Protein AF-A0A1H2ZMB9-F1 (afdb_monomer_lite)

Foldseek 3Di:
DCVVVVVCVVVVHDDDDAFWFFADDPDDDPDDPVVRVVRRVVVSVVVCVVVVVVVVVVVVVVVPPPPDD

pLDDT: mean 77.03, std 18.49, range [39.75, 97.5]

Structure (mmCIF, N/CA/C/O backbone):
data_AF-A0A1H2ZMB9-F1
#
_entry.id   AF-A0A1H2ZMB9-F1
#
loop_
_atom_site.group_PDB
_atom_site.id
_atom_site.type_symbol
_atom_site.label_atom_id
_atom_site.label_alt_id
_atom_site.label_comp_id
_atom_site.label_asym_id
_atom_site.label_entity_id
_atom_site.label_seq_id
_atom_site.pdbx_PDB_ins_code
_atom_site.Cartn_x
_atom_site.Cartn_y
_atom_site.Cartn_z
_atom_site.occupancy
_atom_site.B_iso_or_equiv
_atom_site.auth_seq_id
_atom_site.auth_comp_id
_atom_site.auth_asym_id
_atom_site.auth_atom_id
_atom_site.pdbx_PDB_model_num
ATOM 1 N N . MET A 1 1 ? 18.247 -13.210 -1.987 1.00 50.75 1 MET A N 1
ATOM 2 C CA . MET A 1 1 ? 17.269 -13.536 -3.056 1.00 50.75 1 MET A CA 1
ATOM 3 C C . MET A 1 1 ? 16.678 -12.282 -3.729 1.00 50.75 1 MET A C 1
ATOM 5 O O . MET A 1 1 ? 15.554 -12.319 -4.202 1.00 50.75 1 MET A O 1
ATOM 9 N N . THR A 1 2 ? 17.420 -11.172 -3.816 1.00 64.38 2 THR A N 1
ATOM 10 C CA . THR A 1 2 ? 16.959 -9.902 -4.427 1.00 64.38 2 THR A CA 1
ATOM 11 C C . THR A 1 2 ? 17.773 -9.490 -5.657 1.00 64.38 2 THR A C 1
ATOM 13 O O . THR A 1 2 ? 17.279 -8.722 -6.474 1.00 64.38 2 THR A O 1
ATOM 16 N N . ASN A 1 3 ? 18.985 -10.032 -5.828 1.00 70.38 3 ASN A N 1
ATOM 17 C CA . ASN A 1 3 ? 19.902 -9.636 -6.902 1.00 70.38 3 ASN A CA 1
ATOM 18 C C . ASN A 1 3 ? 19.401 -10.042 -8.297 1.00 70.38 3 ASN A C 1
ATOM 20 O O . ASN A 1 3 ? 19.522 -9.261 -9.229 1.00 70.38 3 ASN A O 1
ATOM 24 N N . SER A 1 4 ? 18.749 -11.202 -8.429 1.00 71.81 4 SER A N 1
ATOM 25 C CA . SER A 1 4 ? 18.189 -11.654 -9.711 1.00 71.81 4 SER A CA 1
ATOM 26 C C . SER A 1 4 ? 17.046 -10.762 -10.205 1.00 71.81 4 SER A C 1
ATOM 28 O O . SER A 1 4 ? 16.938 -10.489 -11.394 1.00 71.81 4 SER A O 1
ATOM 30 N N . LEU A 1 5 ? 16.208 -10.252 -9.295 1.00 70.38 5 LEU A N 1
ATOM 31 C CA . LEU A 1 5 ? 15.163 -9.285 -9.638 1.00 70.38 5 LEU A CA 1
ATOM 32 C C . LEU A 1 5 ? 15.765 -7.936 -10.051 1.00 70.38 5 LEU A C 1
ATOM 34 O O . LEU A 1 5 ? 15.201 -7.273 -10.910 1.00 70.38 5 LEU A O 1
ATOM 38 N N . ALA A 1 6 ? 16.893 -7.525 -9.465 1.00 73.00 6 ALA A N 1
ATOM 39 C CA . ALA A 1 6 ? 17.582 -6.299 -9.865 1.00 73.00 6 ALA A CA 1
ATOM 40 C C . ALA A 1 6 ? 18.159 -6.413 -11.288 1.00 73.00 6 ALA A C 1
ATOM 42 O O . ALA A 1 6 ? 17.853 -5.564 -12.121 1.00 73.00 6 ALA A O 1
ATOM 43 N N . GLU A 1 7 ? 18.863 -7.505 -11.606 1.00 76.94 7 GLU A N 1
ATOM 44 C CA . GLU A 1 7 ? 19.358 -7.783 -12.968 1.00 76.94 7 GLU A CA 1
ATOM 45 C C . GLU A 1 7 ? 18.225 -7.846 -14.002 1.00 76.94 7 GLU A C 1
ATOM 47 O O . GLU A 1 7 ? 18.334 -7.306 -15.101 1.00 76.94 7 GLU A O 1
ATOM 52 N N . MET A 1 8 ? 17.089 -8.463 -13.660 1.00 77.56 8 MET A N 1
ATOM 53 C CA . MET A 1 8 ? 15.944 -8.519 -14.574 1.00 77.56 8 MET A CA 1
ATOM 54 C C . MET A 1 8 ? 15.342 -7.133 -14.866 1.00 77.56 8 MET A C 1
ATOM 56 O O . MET A 1 8 ? 14.834 -6.941 -15.972 1.00 77.56 8 MET A O 1
ATOM 60 N N . ARG A 1 9 ? 15.415 -6.174 -13.923 1.00 73.50 9 ARG A N 1
ATOM 61 C CA . ARG A 1 9 ? 15.003 -4.775 -14.165 1.00 73.50 9 ARG A CA 1
ATOM 62 C C . ARG A 1 9 ? 15.963 -4.062 -15.108 1.00 73.50 9 ARG A C 1
ATOM 64 O O . ARG A 1 9 ? 15.497 -3.349 -15.989 1.00 73.50 9 ARG A O 1
ATOM 71 N N . GLU A 1 10 ? 17.269 -4.258 -14.934 1.00 76.62 10 GLU A N 1
ATOM 72 C CA . GLU A 1 10 ? 18.286 -3.650 -15.805 1.00 76.62 10 GLU A CA 1
ATOM 73 C C . GLU A 1 10 ? 18.189 -4.166 -17.244 1.00 76.62 10 GLU A C 1
ATOM 75 O O . GLU A 1 10 ? 18.330 -3.395 -18.190 1.00 76.62 10 GLU A O 1
ATOM 80 N N . ASN A 1 11 ? 17.822 -5.437 -17.418 1.00 80.94 11 ASN A N 1
ATOM 81 C CA . ASN A 1 11 ? 17.612 -6.052 -18.731 1.00 80.94 11 ASN A CA 1
ATOM 82 C C . ASN A 1 11 ? 16.302 -5.622 -19.427 1.00 80.94 11 ASN A C 1
ATOM 84 O O . ASN A 1 11 ? 15.940 -6.190 -20.457 1.00 80.94 11 ASN A O 1
ATOM 88 N N . GLY A 1 12 ? 15.566 -4.652 -18.870 1.00 74.94 12 GLY A N 1
ATOM 89 C CA . GLY A 1 12 ? 14.346 -4.104 -19.469 1.00 74.94 12 GLY A CA 1
ATOM 90 C C . GLY A 1 12 ? 13.144 -5.053 -19.450 1.00 74.94 12 GLY A C 1
ATOM 91 O O . GLY A 1 12 ? 12.142 -4.783 -20.112 1.00 74.94 12 GLY A O 1
ATOM 92 N N . ASN A 1 13 ? 13.214 -6.157 -18.697 1.00 76.25 13 ASN A N 1
ATOM 93 C CA . ASN A 1 13 ? 12.095 -7.085 -18.587 1.00 76.25 13 ASN A CA 1
ATOM 94 C C . ASN A 1 13 ? 11.047 -6.524 -17.613 1.00 76.25 13 ASN A C 1
ATOM 96 O O . ASN A 1 13 ? 11.386 -6.193 -16.472 1.00 76.25 13 ASN A O 1
ATOM 100 N N . PRO A 1 14 ? 9.762 -6.445 -18.005 1.00 72.88 14 PRO A N 1
ATOM 101 C CA . PRO A 1 14 ? 8.713 -5.999 -17.104 1.00 72.88 14 PRO A CA 1
ATOM 102 C C . PRO A 1 14 ? 8.562 -7.000 -15.956 1.00 72.88 14 PRO A C 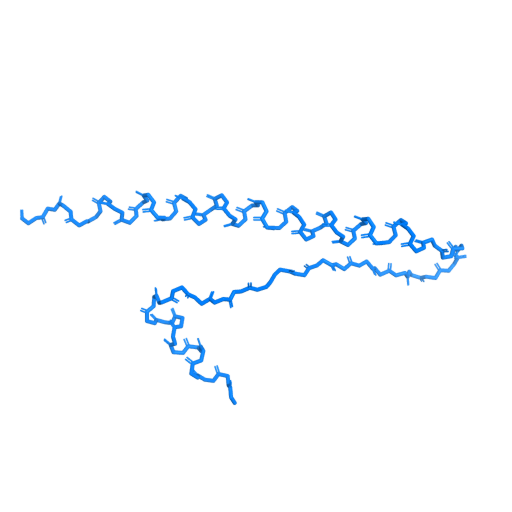1
ATOM 104 O O . PRO A 1 14 ? 8.177 -8.153 -16.150 1.00 72.88 14 PRO A O 1
ATOM 107 N N . LEU A 1 15 ? 8.874 -6.548 -14.743 1.00 80.12 15 LEU A N 1
ATOM 108 C CA . LEU A 1 15 ? 8.723 -7.347 -13.535 1.00 80.12 15 LEU A CA 1
ATOM 109 C C . LEU A 1 15 ? 7.376 -7.090 -12.863 1.00 80.12 15 LEU A C 1
ATOM 111 O O . LEU A 1 15 ? 6.890 -5.956 -12.875 1.00 80.12 15 LEU A O 1
ATOM 115 N N . PRO A 1 16 ? 6.794 -8.109 -12.207 1.00 80.38 16 PRO A N 1
ATOM 116 C CA . PRO A 1 16 ? 5.620 -7.903 -11.380 1.00 80.38 16 PRO A CA 1
ATOM 117 C C . PRO A 1 16 ? 5.953 -6.917 -10.257 1.00 80.38 16 PRO A C 1
ATOM 119 O O . PRO A 1 16 ? 6.891 -7.110 -9.480 1.00 80.38 16 PRO A O 1
ATOM 122 N N . THR A 1 17 ? 5.168 -5.848 -10.174 1.00 81.62 17 THR A N 1
ATOM 123 C CA . THR A 1 17 ? 5.228 -4.866 -9.093 1.00 81.62 17 THR A CA 1
ATOM 124 C C . THR A 1 17 ? 3.903 -4.832 -8.349 1.00 81.62 17 THR A C 1
ATOM 126 O O . THR A 1 17 ? 2.850 -5.227 -8.852 1.00 81.62 17 THR A O 1
ATOM 129 N N . VAL A 1 18 ? 3.968 -4.369 -7.110 1.00 87.19 18 VAL A N 1
ATOM 130 C CA . VAL A 1 18 ? 2.826 -4.235 -6.211 1.00 87.19 18 VAL A CA 1
ATOM 131 C C . VAL A 1 18 ? 2.763 -2.791 -5.745 1.00 87.19 18 VAL A C 1
ATOM 133 O O . VAL A 1 18 ? 3.784 -2.190 -5.424 1.00 87.19 18 VAL A O 1
ATOM 136 N N . ALA A 1 19 ? 1.556 -2.235 -5.738 1.00 89.62 19 ALA A N 1
ATOM 137 C CA . ALA A 1 19 ? 1.284 -0.925 -5.173 1.00 89.62 19 ALA A CA 1
ATOM 138 C C . ALA A 1 19 ? 0.602 -1.119 -3.823 1.00 89.62 19 ALA A C 1
ATOM 140 O O . ALA A 1 19 ? -0.354 -1.893 -3.730 1.00 89.62 19 ALA A O 1
ATOM 141 N N . TYR A 1 20 ? 1.077 -0.396 -2.818 1.00 93.69 20 TYR A N 1
ATOM 142 C CA . TYR A 1 20 ? 0.523 -0.396 -1.472 1.00 93.69 20 TYR A CA 1
ATOM 143 C C . TYR A 1 20 ? -0.020 0.994 -1.153 1.00 93.69 20 TYR A C 1
ATOM 145 O O . TYR A 1 20 ? 0.545 1.997 -1.586 1.00 93.69 20 TYR A O 1
ATOM 153 N N . GLY A 1 21 ? -1.107 1.047 -0.394 1.00 94.94 21 GLY A N 1
ATOM 154 C CA . GLY A 1 21 ? -1.601 2.264 0.238 1.00 94.94 21 GLY A CA 1
ATOM 155 C C . GLY A 1 21 ? -1.684 2.038 1.738 1.00 94.94 21 GLY A C 1
ATOM 156 O O . GLY A 1 21 ? -1.883 0.905 2.184 1.00 94.94 21 GLY A O 1
ATOM 157 N N . TYR A 1 22 ? -1.478 3.092 2.519 1.00 95.75 22 TYR A N 1
ATOM 158 C CA . TYR A 1 22 ? -1.439 2.987 3.971 1.00 95.75 22 TYR A CA 1
ATOM 159 C C . TYR A 1 22 ? -2.145 4.170 4.624 1.00 95.75 22 TYR A C 1
ATOM 161 O O . TYR A 1 22 ? -2.239 5.263 4.070 1.00 95.75 22 TYR A O 1
ATOM 169 N N . SER A 1 23 ? -2.638 3.933 5.833 1.00 95.56 23 SER A N 1
ATOM 170 C CA . SER A 1 23 ? -3.248 4.948 6.680 1.00 95.56 23 SER A CA 1
ATOM 171 C C . SER A 1 23 ? -2.694 4.777 8.085 1.00 95.56 23 SER A C 1
ATOM 173 O O . SER A 1 23 ? -2.711 3.670 8.623 1.00 95.56 23 SER A O 1
ATOM 175 N N . ILE A 1 24 ? -2.190 5.859 8.676 1.00 94.12 24 ILE A N 1
ATOM 176 C CA . ILE A 1 24 ? -1.598 5.848 10.019 1.00 94.12 24 ILE A CA 1
ATOM 177 C C . ILE A 1 24 ? -2.599 6.475 10.978 1.00 94.12 24 ILE A C 1
ATOM 179 O O . ILE A 1 24 ? -3.080 7.578 10.735 1.00 94.12 24 ILE A O 1
ATOM 183 N N . PHE A 1 25 ? -2.905 5.775 12.067 1.00 94.31 25 PHE A N 1
ATOM 184 C CA . PHE A 1 25 ? -3.708 6.328 13.150 1.00 94.31 25 PHE A CA 1
ATOM 185 C C . PHE A 1 25 ? -2.788 7.045 14.148 1.00 94.31 25 PHE A C 1
ATOM 187 O O . PHE A 1 25 ? -1.985 6.374 14.798 1.00 94.31 25 PHE A O 1
ATOM 194 N N . PRO A 1 26 ? -2.878 8.380 14.290 1.00 89.44 26 PRO A N 1
ATOM 195 C CA . PRO A 1 26 ? -1.980 9.139 15.161 1.00 89.44 26 PRO A CA 1
ATOM 196 C C . PRO A 1 26 ? -2.357 9.072 16.653 1.00 89.44 26 PRO A C 1
ATOM 198 O O . PRO A 1 26 ? -1.622 9.597 17.484 1.00 89.44 26 PRO A O 1
ATOM 201 N N . GLY A 1 27 ? -3.477 8.433 17.014 1.00 87.56 27 GLY A N 1
ATOM 202 C CA . GLY A 1 27 ? -4.031 8.484 18.370 1.00 87.56 27 GLY A CA 1
ATOM 203 C C . GLY A 1 27 ? -4.881 9.737 18.619 1.00 87.56 27 GLY A C 1
ATOM 204 O O . GLY A 1 27 ? -5.005 10.607 17.762 1.00 87.56 27 GLY A O 1
ATOM 205 N N . GLY A 1 28 ? -5.503 9.820 19.797 1.00 87.12 28 GLY A N 1
ATOM 206 C CA . GLY A 1 28 ? -6.291 10.981 20.240 1.00 87.12 28 GLY A CA 1
ATOM 207 C C . GLY A 1 28 ? -7.798 10.876 19.980 1.00 87.12 28 GLY A C 1
ATOM 208 O O . GLY A 1 28 ? -8.581 11.010 20.916 1.00 87.12 28 GLY A O 1
ATOM 209 N N . GLU A 1 29 ? -8.216 10.600 18.745 1.00 84.44 29 GLU A N 1
ATOM 210 C CA . GLU A 1 29 ? -9.636 10.415 18.397 1.00 84.44 29 GLU A CA 1
ATOM 211 C C . GLU A 1 29 ? -10.086 8.949 18.486 1.00 84.44 29 GLU A C 1
ATOM 213 O O . GLU A 1 29 ? -9.281 8.030 18.643 1.00 84.44 29 GLU A O 1
ATOM 218 N N . LYS A 1 30 ? -11.396 8.697 18.365 1.00 90.94 30 LYS A N 1
ATOM 219 C CA . LYS A 1 30 ? -11.907 7.329 18.236 1.00 90.94 30 LYS A CA 1
ATOM 220 C C . LYS A 1 30 ? -11.448 6.737 16.902 1.00 90.94 30 LYS A C 1
ATOM 222 O O . LYS A 1 30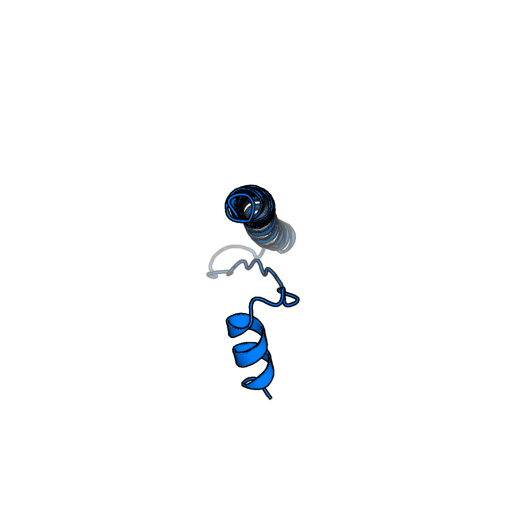 ? -11.679 7.315 15.845 1.00 90.94 30 LYS A O 1
ATOM 227 N N . LEU A 1 31 ? -10.854 5.551 16.966 1.00 92.50 31 LEU A N 1
ATOM 228 C CA . LEU A 1 31 ? -10.431 4.795 15.795 1.00 92.50 31 LEU A CA 1
ATOM 229 C C . LEU A 1 31 ? -11.625 4.482 14.877 1.00 92.50 31 LEU A C 1
ATOM 231 O O . LEU A 1 31 ? -12.574 3.813 15.292 1.00 92.50 31 LEU A O 1
ATOM 235 N N . ASP A 1 32 ? -11.551 4.936 13.625 1.00 93.75 32 ASP A N 1
ATOM 236 C CA . ASP A 1 32 ? -12.504 4.596 12.565 1.00 93.75 32 ASP A CA 1
ATOM 237 C C . ASP A 1 32 ? -11.814 3.753 11.487 1.00 93.75 32 ASP A C 1
ATOM 239 O O . ASP A 1 32 ? -11.190 4.258 10.550 1.00 93.75 32 ASP A O 1
ATOM 243 N N . PHE A 1 33 ? -11.957 2.434 11.618 1.00 94.19 33 PHE A N 1
ATOM 244 C CA . PHE A 1 33 ? -11.395 1.469 10.676 1.00 94.19 33 PHE A CA 1
ATOM 245 C C . PHE A 1 33 ? -11.927 1.635 9.249 1.00 94.19 33 PHE A C 1
ATOM 247 O O . PHE A 1 33 ? -11.179 1.424 8.296 1.00 94.19 33 PHE A O 1
ATOM 254 N N . ASN A 1 34 ? -13.198 2.015 9.082 1.00 96.31 34 ASN A N 1
ATOM 255 C CA . ASN A 1 34 ? -13.788 2.162 7.752 1.00 96.31 34 ASN A CA 1
ATOM 256 C C . ASN A 1 34 ? -13.180 3.355 7.021 1.00 96.31 34 ASN A C 1
ATOM 258 O O . ASN A 1 34 ? -12.886 3.263 5.827 1.00 96.31 34 ASN A O 1
ATOM 262 N N . LYS A 1 35 ? -12.974 4.465 7.733 1.00 94.94 35 LYS A N 1
ATOM 263 C CA . LYS A 1 35 ? -12.305 5.644 7.181 1.00 94.94 35 LYS A CA 1
ATOM 264 C C . LYS A 1 35 ? -10.862 5.324 6.790 1.00 94.94 35 LYS A C 1
ATOM 266 O O . LYS A 1 35 ? -10.477 5.576 5.652 1.00 94.94 35 LYS A O 1
ATOM 271 N N . MET A 1 36 ? -10.104 4.692 7.684 1.00 95.75 36 MET A N 1
ATOM 272 C CA . MET A 1 36 ? -8.703 4.343 7.422 1.00 95.75 36 MET A CA 1
ATOM 273 C C . MET A 1 36 ? -8.534 3.376 6.247 1.00 95.75 36 MET A C 1
ATOM 275 O O . MET A 1 36 ? -7.632 3.546 5.428 1.00 95.75 36 MET A O 1
ATOM 279 N N . LEU A 1 37 ? -9.408 2.371 6.138 1.00 96.62 37 LEU A N 1
ATOM 280 C CA . LEU A 1 37 ? -9.376 1.434 5.018 1.00 96.62 37 LEU A CA 1
ATOM 281 C C . LEU A 1 37 ? -9.658 2.147 3.691 1.00 96.62 37 LEU A C 1
ATOM 283 O O . LEU A 1 37 ? -8.949 1.916 2.714 1.00 96.62 37 LEU A O 1
ATOM 287 N N . LYS A 1 38 ? -10.651 3.047 3.663 1.00 97.38 38 LYS A N 1
ATOM 288 C CA . LYS A 1 38 ? -10.957 3.858 2.475 1.00 97.38 38 LYS A CA 1
ATOM 289 C C . LYS A 1 38 ? -9.794 4.765 2.079 1.00 97.38 38 LYS A C 1
ATOM 291 O O . LYS A 1 38 ? -9.521 4.898 0.891 1.00 97.38 38 LYS A O 1
ATOM 296 N N . GLU A 1 39 ? -9.109 5.376 3.042 1.00 96.44 39 GLU A N 1
ATOM 297 C CA . GLU A 1 39 ? -7.943 6.227 2.773 1.00 96.44 39 GLU A CA 1
ATOM 298 C C . GLU A 1 39 ? -6.775 5.425 2.185 1.00 96.44 39 GLU A C 1
ATOM 300 O O . GLU A 1 39 ? -6.208 5.826 1.165 1.00 96.44 39 GLU A O 1
ATOM 305 N N . ALA A 1 40 ? -6.459 4.267 2.771 1.00 97.50 40 ALA A N 1
ATOM 306 C CA . ALA A 1 40 ? -5.420 3.380 2.254 1.00 97.50 40 ALA A CA 1
ATOM 307 C C . ALA A 1 40 ? -5.751 2.872 0.836 1.00 97.50 40 ALA A C 1
ATOM 309 O O . ALA A 1 40 ? -4.899 2.921 -0.055 1.00 97.50 40 ALA A O 1
ATOM 310 N N . ASP A 1 41 ? -6.992 2.439 0.597 1.00 97.25 41 ASP A N 1
ATOM 311 C CA . ASP A 1 41 ? -7.444 1.979 -0.722 1.00 97.25 41 ASP A CA 1
ATOM 312 C C . ASP A 1 41 ? -7.393 3.103 -1.770 1.00 97.25 41 ASP A C 1
ATOM 314 O O . ASP A 1 41 ? -6.858 2.917 -2.867 1.00 97.25 41 ASP A O 1
ATOM 318 N N . ALA A 1 42 ? -7.846 4.308 -1.410 1.00 96.56 42 ALA A N 1
ATOM 319 C CA . ALA A 1 42 ? -7.808 5.467 -2.295 1.00 96.56 42 ALA A CA 1
ATOM 320 C C . ALA A 1 42 ? -6.374 5.831 -2.705 1.00 96.56 42 ALA A C 1
ATOM 322 O O . ALA A 1 42 ? -6.118 6.047 -3.893 1.00 96.56 42 ALA A O 1
ATOM 323 N N . GLN A 1 43 ? -5.424 5.855 -1.763 1.00 96.12 43 GLN A N 1
ATOM 324 C CA . GLN A 1 43 ? -4.013 6.119 -2.073 1.00 96.12 43 GLN A CA 1
ATOM 325 C C . GLN A 1 43 ? -3.441 5.084 -3.048 1.00 96.12 43 GLN A C 1
ATOM 327 O O . GLN A 1 43 ? -2.840 5.451 -4.064 1.00 96.12 43 GLN A O 1
ATOM 332 N N . MET A 1 44 ? -3.676 3.794 -2.786 1.00 96.12 44 MET A N 1
ATOM 333 C CA . MET A 1 44 ? -3.251 2.716 -3.681 1.00 96.12 44 MET A CA 1
ATOM 334 C C . MET A 1 44 ? -3.857 2.892 -5.081 1.00 96.12 44 MET A C 1
ATOM 336 O O . MET A 1 44 ? -3.153 2.761 -6.088 1.00 96.12 44 MET A O 1
ATOM 340 N N . TYR A 1 45 ? -5.158 3.176 -5.161 1.00 94.62 45 TYR A N 1
ATOM 341 C CA . TYR A 1 45 ? -5.863 3.319 -6.430 1.00 94.62 45 TYR A CA 1
ATOM 342 C C . TYR A 1 45 ? -5.317 4.484 -7.260 1.00 94.62 45 TYR A C 1
ATOM 344 O O . TYR A 1 45 ? -5.044 4.308 -8.450 1.00 94.62 45 TYR A O 1
ATOM 352 N N . GLN A 1 46 ? -5.094 5.649 -6.643 1.00 93.38 46 GLN A N 1
ATOM 353 C CA . GLN A 1 46 ? -4.511 6.801 -7.338 1.00 93.38 46 GLN A CA 1
ATOM 354 C C . GLN A 1 46 ? -3.100 6.496 -7.842 1.00 93.38 46 GLN A 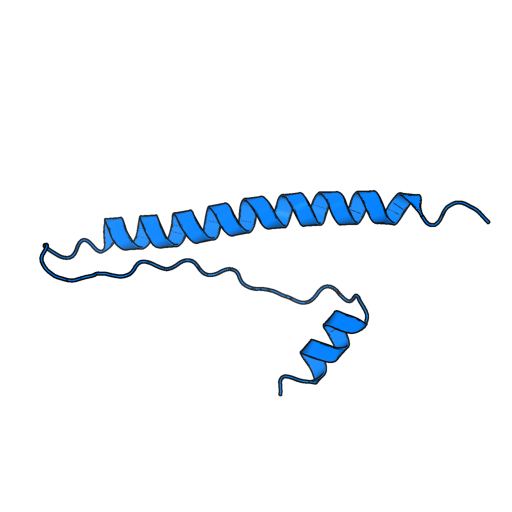C 1
ATOM 356 O O . GLN A 1 46 ? -2.791 6.772 -9.004 1.00 93.38 46 GLN A O 1
ATOM 361 N N . TYR A 1 47 ? -2.271 5.842 -7.021 1.00 90.94 47 TYR A N 1
ATOM 362 C CA . TYR A 1 47 ? -0.937 5.420 -7.439 1.00 90.94 47 TYR A CA 1
ATOM 363 C C . TYR A 1 47 ? -0.998 4.479 -8.651 1.00 90.94 47 TYR A C 1
ATOM 365 O O . TYR A 1 47 ? -0.335 4.730 -9.663 1.00 90.94 47 TYR A O 1
ATOM 373 N N . LYS A 1 48 ? -1.846 3.440 -8.595 1.00 89.81 48 LYS A N 1
ATOM 374 C CA . LYS A 1 48 ? -2.055 2.508 -9.716 1.00 89.81 48 LYS A CA 1
ATOM 375 C C . LYS A 1 48 ? -2.551 3.221 -10.969 1.00 89.81 48 LYS A C 1
ATOM 377 O O . LYS A 1 48 ? -2.112 2.875 -12.062 1.00 89.81 48 LYS A O 1
ATOM 382 N N . LYS A 1 49 ? -3.452 4.194 -10.833 1.00 89.25 49 LYS A N 1
ATOM 383 C CA . LYS A 1 49 ? -4.009 4.948 -11.961 1.00 89.25 49 LYS A CA 1
ATOM 384 C C . LYS A 1 49 ? -2.933 5.766 -12.677 1.00 89.25 49 LYS A C 1
ATOM 386 O O . LYS A 1 49 ? -2.845 5.693 -13.898 1.00 89.25 49 LYS A O 1
ATOM 391 N N . ILE A 1 50 ? -2.095 6.490 -11.9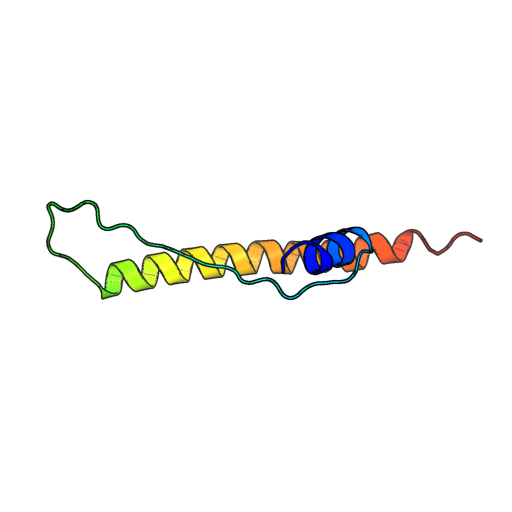34 1.00 86.31 50 ILE A N 1
ATOM 392 C CA . ILE A 1 50 ? -1.011 7.310 -12.502 1.00 86.31 50 ILE A CA 1
ATOM 393 C C . ILE A 1 50 ? 0.025 6.422 -13.206 1.00 86.31 50 ILE A C 1
ATOM 395 O O . ILE A 1 50 ? 0.372 6.661 -14.360 1.00 86.31 50 ILE A O 1
ATOM 399 N N . HIS A 1 51 ? 0.463 5.344 -12.554 1.00 76.81 51 HIS A N 1
ATOM 400 C CA . HIS A 1 51 ? 1.539 4.501 -13.081 1.00 76.81 51 HIS A CA 1
ATOM 401 C C . HIS A 1 51 ? 1.077 3.569 -14.212 1.00 76.81 51 HIS A C 1
ATOM 403 O O . HIS A 1 51 ? 1.874 3.243 -15.088 1.00 76.81 51 HIS A O 1
ATOM 409 N N . LYS A 1 52 ? -0.212 3.197 -14.270 1.00 71.75 52 LYS A N 1
ATOM 410 C CA . LYS A 1 52 ? -0.784 2.532 -15.454 1.00 71.75 52 LYS A CA 1
ATOM 411 C C . LYS A 1 52 ? -0.827 3.454 -16.674 1.00 71.75 52 LYS A C 1
ATOM 413 O O . LYS A 1 52 ? -0.527 2.999 -17.774 1.00 71.75 52 LYS A O 1
ATOM 418 N N . SER A 1 53 ? -1.187 4.726 -16.493 1.00 62.72 53 SER A N 1
ATOM 419 C CA . SER A 1 53 ? -1.221 5.699 -17.593 1.00 62.72 53 SER A CA 1
ATOM 420 C C . SER A 1 53 ? 0.176 5.996 -18.140 1.00 62.72 53 SER A C 1
ATOM 422 O O . SER A 1 53 ? 0.343 6.079 -19.354 1.00 62.72 53 SER A O 1
ATOM 424 N N . ASN A 1 54 ? 1.185 6.075 -17.269 1.00 59.16 54 ASN A N 1
ATOM 425 C CA . ASN A 1 54 ? 2.574 6.288 -17.684 1.00 59.16 54 ASN A CA 1
ATOM 426 C C . ASN A 1 54 ? 3.147 5.066 -18.416 1.00 59.16 54 ASN A C 1
ATOM 428 O O . ASN A 1 54 ? 3.761 5.224 -19.467 1.00 59.16 54 ASN A O 1
ATOM 432 N N . ALA A 1 55 ? 2.861 3.846 -17.943 1.00 60.31 55 ALA A N 1
ATOM 433 C CA . ALA A 1 55 ? 3.241 2.625 -18.654 1.00 60.31 55 ALA A CA 1
ATOM 434 C C . ALA A 1 55 ? 2.635 2.570 -20.072 1.00 60.31 55 ALA A C 1
ATOM 436 O O . ALA A 1 55 ? 3.318 2.193 -21.019 1.00 60.31 55 ALA A O 1
ATOM 437 N N . ALA A 1 56 ? 1.383 3.003 -20.258 1.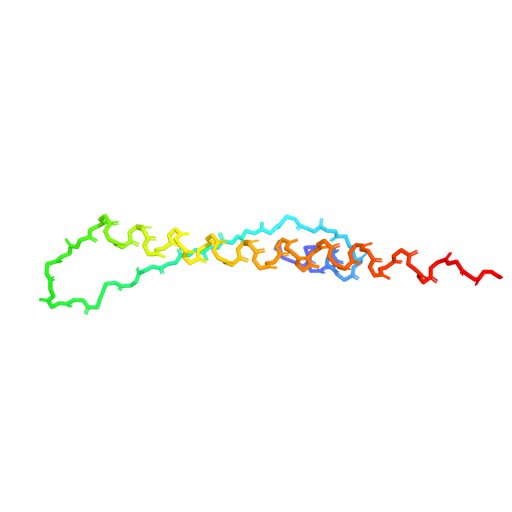00 56.47 56 ALA A N 1
ATOM 438 C CA . ALA A 1 56 ? 0.767 3.070 -21.588 1.00 56.47 56 ALA A CA 1
ATOM 439 C C . ALA A 1 56 ? 1.452 4.090 -22.529 1.00 56.47 56 ALA A C 1
ATOM 441 O O . ALA A 1 56 ? 1.493 3.877 -23.745 1.00 56.47 56 ALA A O 1
ATOM 442 N N . GLN A 1 57 ? 2.013 5.175 -21.983 1.00 51.62 57 GLN A N 1
ATOM 443 C CA . GLN A 1 57 ? 2.737 6.202 -22.744 1.00 51.62 57 GLN A CA 1
ATOM 444 C C . GLN A 1 57 ? 4.176 5.780 -23.095 1.00 51.62 57 GLN A C 1
ATOM 446 O O . GLN A 1 57 ? 4.641 6.055 -24.200 1.00 51.62 57 GLN A O 1
ATOM 451 N N . GLU A 1 58 ? 4.870 5.042 -22.225 1.00 52.97 58 GLU A N 1
ATOM 452 C CA . GLU A 1 58 ? 6.205 4.495 -22.530 1.00 52.97 58 GLU A CA 1
ATOM 453 C C . GLU A 1 58 ? 6.162 3.387 -23.599 1.00 52.97 58 GLU A C 1
ATOM 455 O O . GLU A 1 58 ? 7.029 3.335 -24.478 1.00 52.97 58 GLU A O 1
ATOM 460 N N . ILE A 1 59 ? 5.114 2.551 -23.601 1.00 55.25 59 ILE A N 1
ATOM 461 C CA . ILE A 1 59 ? 4.899 1.524 -24.640 1.00 55.25 59 ILE A CA 1
ATOM 462 C C . ILE A 1 59 ? 4.663 2.175 -26.017 1.00 55.25 59 ILE A C 1
ATOM 464 O O . ILE A 1 59 ? 5.086 1.646 -27.042 1.00 55.25 59 ILE A O 1
ATOM 468 N N . THR A 1 60 ? 4.029 3.352 -26.063 1.00 49.59 60 THR A N 1
ATOM 469 C CA . THR A 1 60 ? 3.793 4.088 -27.318 1.00 49.59 60 THR A CA 1
ATOM 470 C C . THR A 1 60 ? 4.973 4.970 -27.744 1.00 49.59 60 THR A C 1
ATOM 472 O O . THR A 1 60 ? 5.150 5.197 -28.942 1.00 49.59 60 THR A O 1
ATOM 475 N N . GLY A 1 61 ? 5.825 5.417 -26.813 1.00 43.06 61 GLY A N 1
ATOM 476 C CA . GLY A 1 61 ? 7.058 6.160 -27.112 1.00 43.06 61 GLY A CA 1
ATOM 477 C C . GLY A 1 61 ? 8.201 5.287 -27.649 1.00 43.06 61 GLY A C 1
ATOM 478 O O . GLY A 1 61 ? 8.920 5.695 -28.560 1.00 43.06 61 GLY A O 1
ATOM 479 N N . THR A 1 62 ? 8.334 4.055 -27.155 1.00 45.56 62 THR A N 1
ATOM 480 C CA . THR A 1 62 ? 9.376 3.104 -27.597 1.00 45.56 62 THR A CA 1
ATOM 481 C C . THR A 1 62 ? 9.108 2.499 -28.981 1.00 45.56 62 THR A C 1
ATOM 483 O O . THR A 1 62 ? 10.049 2.094 -29.666 1.00 45.56 62 THR A O 1
ATOM 486 N N . ALA A 1 63 ? 7.856 2.509 -29.452 1.00 46.19 63 ALA A N 1
ATOM 487 C CA . ALA A 1 63 ? 7.487 2.026 -30.785 1.00 46.19 63 ALA A CA 1
ATOM 488 C C . ALA A 1 63 ? 7.943 2.943 -31.943 1.00 46.19 63 ALA A C 1
ATOM 490 O O . ALA A 1 63 ? 7.998 2.485 -33.080 1.00 46.19 63 ALA A O 1
ATOM 491 N N . LYS A 1 64 ? 8.300 4.215 -31.690 1.00 39.75 64 LYS A N 1
ATOM 492 C CA . LYS A 1 64 ? 8.737 5.163 -32.740 1.00 39.75 64 LYS A CA 1
ATOM 493 C C . LYS A 1 64 ? 10.243 5.183 -33.022 1.00 39.75 64 LYS A C 1
ATOM 495 O O . LYS A 1 64 ? 10.649 5.792 -34.003 1.00 39.75 64 LYS A O 1
ATOM 500 N N . ILE A 1 65 ? 11.074 4.547 -32.192 1.00 47.47 65 ILE A N 1
ATOM 501 C CA . ILE A 1 65 ? 12.545 4.633 -32.325 1.00 47.47 65 ILE A CA 1
ATOM 502 C C . ILE A 1 65 ? 13.118 3.464 -33.157 1.00 47.47 65 ILE A C 1
ATOM 504 O O . ILE A 1 65 ? 14.249 3.534 -33.619 1.00 47.47 65 ILE A O 1
ATOM 508 N N . LYS A 1 66 ? 12.336 2.408 -33.432 1.00 47.22 66 LYS A N 1
ATOM 509 C CA . LYS A 1 66 ? 12.780 1.231 -34.214 1.00 47.22 66 LYS A CA 1
ATOM 510 C C . LYS A 1 66 ? 12.430 1.268 -35.711 1.00 47.22 66 LYS A C 1
ATOM 512 O O . LYS A 1 66 ? 12.439 0.229 -36.357 1.00 47.22 66 LYS A O 1
ATOM 517 N N . SER A 1 67 ? 12.109 2.433 -36.268 1.00 43.94 67 SER A N 1
ATOM 518 C CA . SER A 1 67 ? 11.830 2.595 -37.701 1.00 43.94 67 SER A CA 1
ATOM 519 C C . SER A 1 67 ? 12.687 3.719 -38.280 1.00 43.94 67 SER A C 1
ATOM 521 O O . SER A 1 67 ? 12.196 4.821 -38.490 1.00 43.94 67 SER A O 1
ATOM 523 N N . ASN A 1 68 ? 13.976 3.445 -38.436 1.00 39.97 68 ASN A N 1
ATOM 524 C CA . ASN A 1 68 ? 14.874 4.060 -39.413 1.00 39.97 68 ASN A CA 1
ATOM 525 C C . ASN A 1 68 ? 16.081 3.114 -39.508 1.00 39.97 68 ASN A C 1
ATOM 527 O O . ASN A 1 68 ? 17.051 3.260 -38.765 1.00 39.97 68 ASN A O 1
ATOM 531 N N . GLU A 1 69 ? 15.926 2.079 -40.338 1.00 42.41 69 GLU A N 1
ATOM 532 C CA . GLU A 1 69 ? 17.051 1.449 -41.047 1.00 42.41 69 GLU A CA 1
ATOM 533 C C . GLU A 1 69 ? 17.504 2.370 -42.185 1.00 42.41 69 GLU A C 1
ATOM 535 O O . GLU A 1 69 ? 16.616 3.008 -42.803 1.00 42.41 69 GLU A O 1
#

Secondary structure (DSSP, 8-state):
--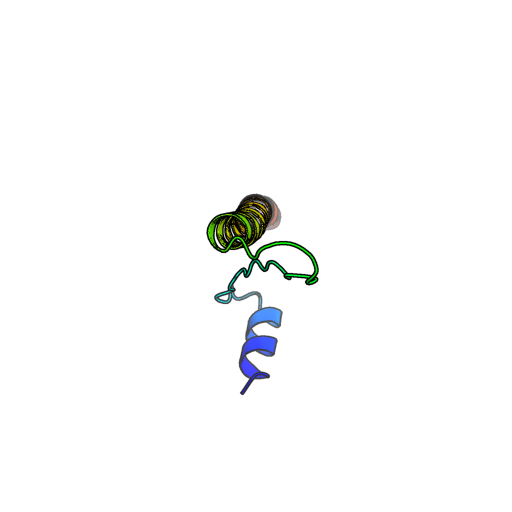HHHHHHHHTT--------------SSSPP-HHHHHHHHHHHHHHHHHHHHHHHHHHHHHHTTSS---

Organism: NCBI:txid1123352

Radius of gyration: 18.86 Å; chains: 1; bounding box: 34×24×61 Å

Sequence (69 aa):
MTNSLAEMRENGNPLPTVAYGYSIFPGGEKLDFNKMLKEADAQMYQYKKIHKSNAAQEITGTAKIKSNE